Protein AF-A0AAV1URC3-F1 (afdb_monomer)

InterPro domains:
  IPR061502 C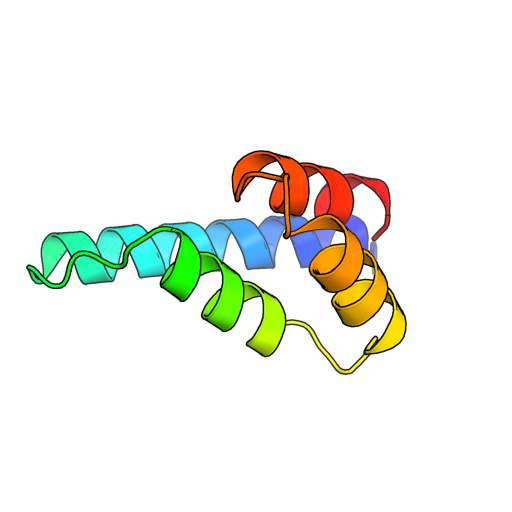opia/RE1/RE2-like, N-terminal domain [PF14223] (1-70)

Nearest PDB structures (foldseek):
  7nlg-assembly2_C-2  TM=8.111E-01  e=7.301E-01  Saccharomyces cerevisiae
  7nli-assembly1_B  TM=8.045E-01  e=6.199E+00  Saccharomyces cerevisiae

Structure (mmCIF, N/CA/C/O backbone):
data_AF-A0AAV1URC3-F1
#
_entry.id   AF-A0AAV1URC3-F1
#
loop_
_atom_site.group_PDB
_atom_site.id
_atom_site.type_symbol
_atom_site.label_atom_id
_atom_site.label_alt_id
_atom_site.label_comp_id
_atom_site.label_asym_id
_atom_site.label_entity_id
_atom_site.label_seq_id
_atom_site.pdbx_PDB_ins_code
_atom_site.Cartn_x
_atom_site.Cartn_y
_atom_site.Cartn_z
_atom_site.occupancy
_atom_site.B_iso_or_equiv
_atom_site.auth_seq_id
_atom_site.auth_comp_id
_atom_site.auth_asym_id
_atom_site.auth_atom_id
_atom_site.pdbx_PDB_model_num
ATOM 1 N N . MET A 1 1 ? 15.910 3.413 -14.766 1.00 43.94 1 MET A N 1
ATOM 2 C CA . MET A 1 1 ? 15.300 3.944 -13.531 1.00 43.94 1 MET A CA 1
ATOM 3 C C . MET A 1 1 ? 15.117 2.762 -12.612 1.00 43.94 1 MET A C 1
ATOM 5 O O . MET A 1 1 ? 14.679 1.728 -13.091 1.00 43.94 1 MET A O 1
ATOM 9 N N . ASP A 1 2 ? 15.574 2.895 -11.374 1.00 49.50 2 ASP A N 1
ATOM 10 C CA . ASP A 1 2 ? 15.521 1.856 -10.349 1.00 49.50 2 ASP A CA 1
ATOM 11 C C . ASP A 1 2 ? 14.052 1.526 -10.041 1.00 49.50 2 ASP A C 1
ATOM 13 O O . ASP A 1 2 ? 13.311 2.396 -9.582 1.00 49.50 2 ASP A O 1
ATOM 17 N N . ALA A 1 3 ? 13.606 0.325 -10.409 1.00 52.25 3 ALA A N 1
ATOM 18 C CA . ALA A 1 3 ? 12.211 -0.088 -10.262 1.00 52.25 3 ALA A CA 1
ATOM 19 C C . ALA A 1 3 ? 11.765 -0.067 -8.782 1.00 52.25 3 ALA A C 1
ATOM 21 O O . ALA A 1 3 ? 10.669 0.424 -8.492 1.00 52.25 3 ALA A O 1
ATOM 22 N N . GLY A 1 4 ? 12.679 -0.386 -7.856 1.00 54.91 4 GLY A N 1
ATOM 23 C CA . GLY A 1 4 ? 12.481 -0.286 -6.407 1.00 54.91 4 GLY A CA 1
ATOM 24 C C . GLY A 1 4 ? 12.160 1.130 -5.910 1.00 54.91 4 GLY A C 1
ATOM 25 O O . GLY A 1 4 ? 11.244 1.318 -5.106 1.00 54.91 4 GLY A O 1
ATOM 26 N N . THR A 1 5 ? 12.808 2.176 -6.446 1.00 61.81 5 THR A N 1
ATOM 27 C CA . THR A 1 5 ? 12.428 3.573 -6.132 1.00 61.81 5 THR A CA 1
ATOM 28 C C . THR A 1 5 ? 11.049 3.978 -6.659 1.00 61.81 5 THR A C 1
ATOM 30 O O . THR A 1 5 ? 10.471 4.946 -6.162 1.00 61.81 5 THR A O 1
ATOM 33 N N . GLY A 1 6 ? 10.517 3.276 -7.664 1.00 75.12 6 GLY A N 1
ATOM 34 C CA . GLY A 1 6 ? 9.170 3.501 -8.190 1.00 75.12 6 GLY A CA 1
ATOM 35 C C . GLY A 1 6 ? 8.092 2.934 -7.271 1.00 75.12 6 GLY A C 1
ATOM 36 O O . GLY A 1 6 ? 7.119 3.623 -6.969 1.00 75.12 6 GLY A O 1
ATOM 37 N N . VAL A 1 7 ? 8.297 1.710 -6.778 1.00 75.69 7 VAL A N 1
ATOM 38 C CA . VAL A 1 7 ? 7.338 1.027 -5.898 1.00 75.69 7 VAL A CA 1
ATOM 39 C C . VAL A 1 7 ? 7.272 1.670 -4.519 1.00 75.69 7 VAL A C 1
ATOM 41 O O . VAL A 1 7 ? 6.170 1.921 -4.038 1.00 75.69 7 VAL A O 1
ATOM 44 N N . ALA A 1 8 ? 8.408 2.033 -3.916 1.00 81.44 8 ALA A N 1
ATOM 4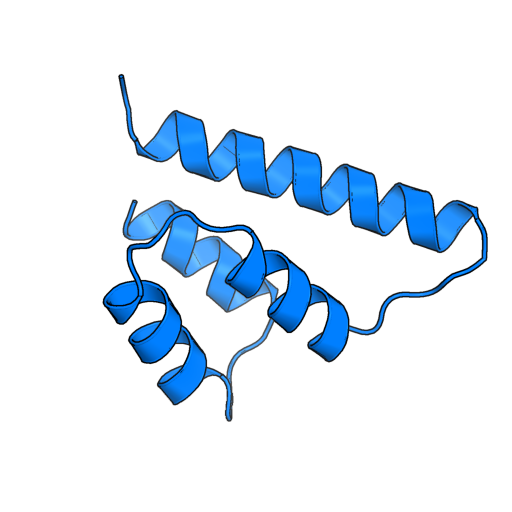5 C CA . ALA A 1 8 ? 8.416 2.729 -2.626 1.00 81.44 8 ALA A CA 1
ATOM 46 C C . ALA A 1 8 ? 7.605 4.038 -2.667 1.00 81.44 8 ALA A C 1
ATOM 48 O O . ALA A 1 8 ? 6.720 4.245 -1.843 1.00 81.44 8 ALA A O 1
ATOM 49 N N . LYS A 1 9 ? 7.809 4.865 -3.701 1.00 84.00 9 LYS A N 1
ATOM 50 C CA . LYS A 1 9 ? 7.044 6.110 -3.890 1.00 84.00 9 LYS A CA 1
ATOM 51 C C .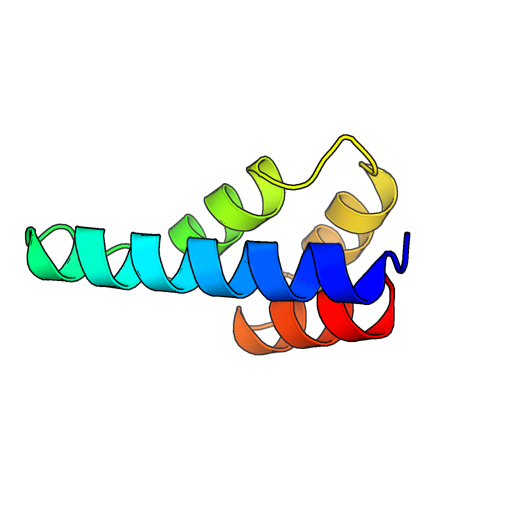 LYS A 1 9 ? 5.552 5.873 -4.116 1.00 84.00 9 LYS A C 1
ATOM 53 O O . LYS A 1 9 ? 4.735 6.700 -3.721 1.00 84.00 9 LYS A O 1
ATOM 58 N N . HIS A 1 10 ? 5.193 4.774 -4.778 1.00 83.69 10 HIS A N 1
ATOM 59 C CA . HIS A 1 10 ? 3.794 4.396 -4.977 1.00 83.69 10 HIS A CA 1
ATOM 60 C C . HIS A 1 10 ? 3.130 3.978 -3.662 1.00 83.69 10 HIS A C 1
ATOM 62 O O . HIS A 1 10 ? 1.989 4.357 -3.410 1.00 83.69 10 HIS A O 1
ATOM 68 N N . LEU A 1 11 ? 3.848 3.242 -2.806 1.00 85.50 11 LEU A N 1
ATOM 69 C CA . LEU A 1 11 ? 3.372 2.873 -1.472 1.00 85.50 11 LEU A CA 1
ATOM 70 C C . LEU A 1 11 ? 3.217 4.094 -0.558 1.00 85.50 11 LEU A C 1
ATOM 72 O O . LEU A 1 11 ? 2.197 4.197 0.118 1.00 85.50 11 LEU A O 1
ATOM 76 N N . ASP A 1 12 ? 4.156 5.042 -0.600 1.00 89.25 12 ASP A N 1
ATOM 77 C CA . ASP A 1 12 ? 4.054 6.300 0.152 1.00 89.25 12 ASP A CA 1
ATOM 78 C C . ASP A 1 12 ? 2.807 7.101 -0.269 1.00 89.25 12 ASP A C 1
ATOM 80 O O . ASP A 1 12 ? 2.012 7.522 0.570 1.00 89.25 12 ASP A O 1
ATOM 84 N N . ALA A 1 13 ? 2.574 7.244 -1.580 1.00 89.06 13 ALA A N 1
ATOM 85 C CA . ALA A 1 13 ? 1.389 7.925 -2.109 1.00 89.06 13 ALA A CA 1
ATOM 86 C C . ALA A 1 13 ? 0.076 7.199 -1.755 1.00 89.06 13 ALA A C 1
ATOM 88 O O . ALA A 1 13 ? -0.957 7.834 -1.532 1.00 89.06 13 ALA A O 1
ATOM 89 N N . PHE A 1 14 ? 0.103 5.865 -1.697 1.00 88.00 14 PHE A N 1
ATOM 90 C CA . PHE A 1 14 ? -1.029 5.066 -1.236 1.00 88.00 14 PHE A CA 1
ATOM 91 C C . PHE A 1 14 ? -1.322 5.307 0.253 1.00 88.00 14 PHE A C 1
ATOM 93 O O . PHE A 1 14 ? -2.485 5.468 0.625 1.00 88.00 14 PHE A O 1
ATOM 100 N N . ASP A 1 15 ? -0.293 5.391 1.095 1.00 89.81 15 ASP A N 1
ATOM 101 C CA . ASP A 1 15 ? -0.456 5.670 2.524 1.00 89.81 15 ASP A CA 1
ATOM 102 C C . ASP A 1 15 ? -0.996 7.078 2.786 1.00 89.81 15 ASP A C 1
ATOM 104 O O . ASP A 1 15 ? -1.907 7.246 3.601 1.00 89.81 15 ASP A O 1
ATOM 108 N N . GLU A 1 16 ? -0.539 8.075 2.029 1.00 92.38 16 GLU A N 1
ATOM 109 C CA . GLU A 1 16 ? -1.115 9.423 2.063 1.00 92.38 16 GLU A CA 1
ATOM 110 C C . GLU A 1 16 ? -2.603 9.431 1.676 1.00 92.38 16 GLU A C 1
ATOM 112 O O . GLU A 1 16 ? -3.407 10.113 2.319 1.00 92.38 16 GLU A O 1
ATOM 117 N N . LEU A 1 17 ? -3.003 8.640 0.672 1.00 90.50 17 LEU A N 1
ATOM 118 C CA . LEU A 1 17 ? -4.407 8.504 0.274 1.00 90.50 17 LEU A CA 1
ATOM 119 C C . LEU A 1 17 ? -5.259 7.894 1.396 1.00 90.50 17 LEU A C 1
ATOM 121 O O . LEU A 1 17 ? -6.338 8.411 1.692 1.00 90.50 17 LEU A O 1
ATOM 125 N N . VAL A 1 18 ? -4.790 6.815 2.028 1.00 89.00 18 VAL A N 1
ATOM 126 C CA . VAL A 1 18 ? -5.510 6.152 3.129 1.00 89.00 18 VAL A CA 1
ATOM 127 C C . VAL A 1 18 ? -5.691 7.107 4.309 1.00 89.00 18 VAL A C 1
ATOM 129 O O . VAL A 1 18 ? -6.804 7.235 4.824 1.00 89.00 18 VAL A O 1
ATOM 132 N N . VAL A 1 19 ? -4.635 7.826 4.699 1.00 91.00 19 VAL A N 1
ATOM 133 C CA . VAL A 1 19 ? -4.695 8.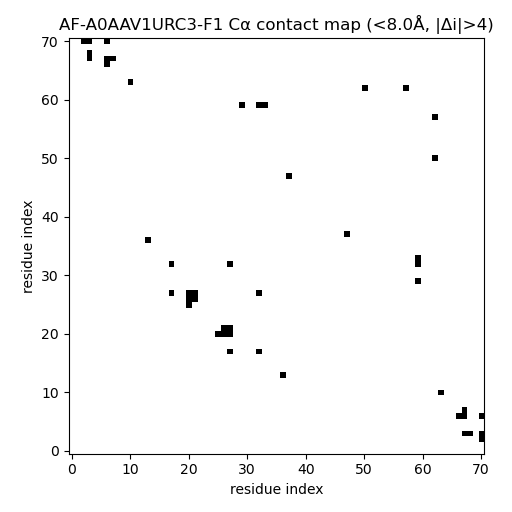842 5.763 1.00 91.00 19 VAL A CA 1
ATOM 134 C C . VAL A 1 19 ? -5.656 9.976 5.389 1.00 91.00 19 VAL A C 1
ATOM 136 O O . VAL A 1 19 ? -6.446 10.423 6.227 1.00 91.00 19 VAL A O 1
ATOM 139 N N . GLY A 1 20 ? -5.642 10.418 4.128 1.00 92.44 20 GLY A N 1
ATOM 140 C CA . GLY A 1 20 ? -6.562 11.430 3.611 1.00 92.44 20 GLY A CA 1
ATOM 141 C C . GLY A 1 20 ? -8.028 11.005 3.724 1.00 92.44 20 GLY A C 1
ATOM 142 O O . GLY A 1 20 ? -8.840 11.749 4.269 1.00 92.44 20 GLY A O 1
ATOM 143 N N . LEU A 1 21 ? -8.364 9.788 3.291 1.00 89.31 21 LEU A N 1
ATOM 144 C CA . LEU A 1 21 ? -9.726 9.244 3.374 1.00 89.31 21 LEU A CA 1
ATOM 145 C C . LEU A 1 21 ? -10.193 9.068 4.826 1.00 89.31 21 LEU A C 1
ATOM 147 O O . LEU A 1 21 ? -11.305 9.471 5.173 1.00 89.31 21 LEU A O 1
ATOM 151 N N . GLN A 1 22 ? -9.320 8.570 5.705 1.00 86.69 22 GLN A N 1
ATOM 152 C CA . GLN A 1 22 ? -9.608 8.475 7.140 1.00 86.69 22 GLN A CA 1
ATOM 153 C C . GLN A 1 22 ? -9.892 9.848 7.762 1.00 86.69 22 GLN A C 1
ATOM 155 O O . GLN A 1 22 ? -10.821 9.984 8.558 1.00 86.69 22 GLN A O 1
ATOM 160 N N . THR A 1 23 ? -9.134 10.874 7.369 1.00 90.06 23 THR A N 1
ATOM 161 C CA . THR A 1 23 ? -9.330 12.257 7.835 1.00 90.06 23 THR A CA 1
ATOM 162 C C . THR A 1 23 ? -10.667 12.836 7.368 1.00 90.06 23 THR A C 1
ATOM 164 O O . THR A 1 23 ? -11.288 13.615 8.089 1.00 90.06 23 THR A O 1
ATOM 167 N N . LEU A 1 24 ? -11.146 12.427 6.190 1.00 91.44 24 LEU A N 1
ATOM 168 C CA . LEU A 1 24 ? -12.462 12.803 5.662 1.00 91.44 24 LEU A CA 1
ATOM 169 C C . LEU A 1 24 ? -13.625 12.027 6.309 1.00 91.44 24 LEU A C 1
ATOM 171 O O . LEU A 1 24 ? -14.782 12.279 5.981 1.00 91.44 24 LEU A O 1
ATOM 175 N N . GLY A 1 25 ? -13.342 11.121 7.250 1.00 88.81 25 GLY A N 1
ATOM 176 C CA . GLY A 1 25 ? -14.353 10.303 7.919 1.00 88.81 25 GLY A CA 1
ATOM 177 C C . GLY A 1 25 ? -14.780 9.074 7.117 1.00 88.81 25 GLY A C 1
ATOM 178 O O . GLY A 1 25 ? -15.776 8.441 7.466 1.00 88.81 25 GLY A O 1
ATOM 179 N N . GLU A 1 26 ? -14.028 8.712 6.077 1.00 85.94 26 GLU A N 1
ATOM 180 C CA . GLU A 1 26 ? -14.219 7.494 5.291 1.00 85.94 26 GLU A CA 1
ATOM 181 C C . GLU A 1 26 ? -13.140 6.464 5.666 1.00 85.94 26 GLU A C 1
ATOM 183 O O . GLU A 1 26 ? -12.100 6.369 5.008 1.00 85.94 26 GLU A O 1
ATOM 188 N N . PRO A 1 27 ? -13.332 5.678 6.745 1.00 80.75 27 PRO A N 1
ATOM 189 C CA . PRO A 1 27 ? -12.389 4.629 7.095 1.00 80.75 27 PRO A CA 1
ATOM 190 C C . PRO A 1 27 ? -12.397 3.549 6.012 1.00 80.75 27 PRO A C 1
ATOM 192 O O . PRO A 1 27 ? -13.400 2.872 5.777 1.00 80.75 27 PRO A O 1
ATOM 195 N N . VAL A 1 28 ? -11.252 3.374 5.360 1.00 84.94 28 VAL A N 1
ATOM 196 C CA . VAL A 1 28 ? -11.032 2.289 4.406 1.00 84.94 28 VAL A CA 1
ATOM 197 C C . VAL A 1 28 ? -10.518 1.084 5.185 1.00 84.94 28 VAL A C 1
ATOM 199 O O . VAL A 1 28 ? -9.420 1.131 5.741 1.00 84.94 28 VAL A O 1
ATOM 202 N N . ASP A 1 29 ? -11.313 0.018 5.262 1.00 87.31 29 ASP A N 1
ATOM 203 C CA . ASP A 1 29 ? -10.873 -1.232 5.883 1.00 87.31 29 ASP A CA 1
ATOM 204 C C . ASP A 1 29 ? -9.728 -1.888 5.093 1.00 87.31 29 ASP A C 1
ATOM 206 O O . ASP A 1 29 ? -9.510 -1.598 3.915 1.00 87.31 29 ASP A O 1
ATOM 210 N N . GLU A 1 30 ? -8.978 -2.767 5.755 1.00 82.00 30 GLU A N 1
ATOM 211 C CA . GLU A 1 30 ? -7.772 -3.389 5.199 1.00 82.00 30 GLU A CA 1
ATOM 212 C C . GLU A 1 30 ? -8.039 -4.143 3.885 1.00 82.00 30 GLU A C 1
ATOM 214 O O . GLU A 1 30 ? -7.240 -4.071 2.951 1.00 82.00 30 GLU 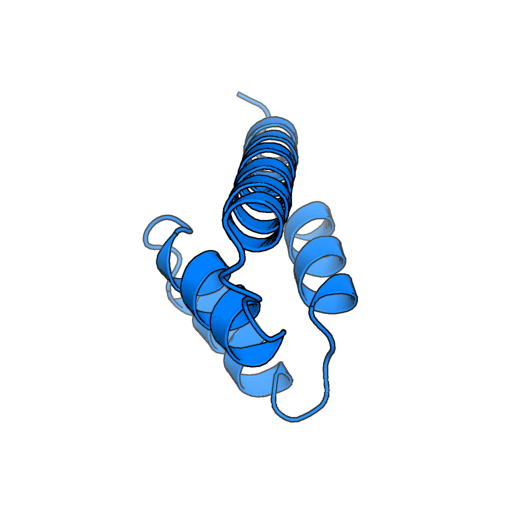A O 1
ATOM 219 N N . VAL A 1 31 ? -9.196 -4.800 3.760 1.00 79.75 31 VAL A N 1
ATOM 220 C CA . VAL A 1 31 ? -9.568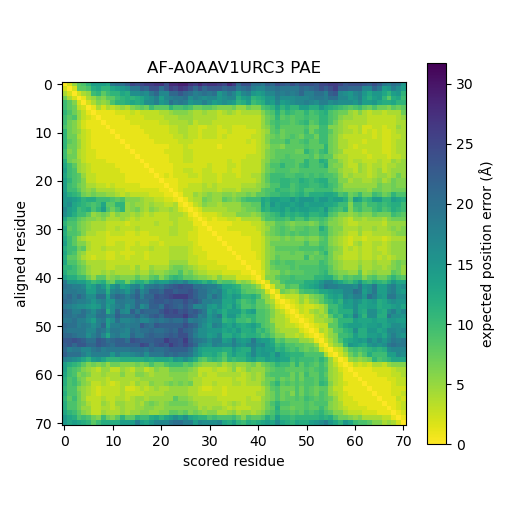 -5.549 2.551 1.00 79.75 31 VAL A CA 1
ATOM 221 C C . VAL A 1 31 ? -9.767 -4.594 1.378 1.00 79.75 31 VAL A C 1
ATOM 223 O O . VAL A 1 31 ? -9.285 -4.844 0.272 1.00 79.75 31 VAL A O 1
ATOM 226 N N . ARG A 1 32 ? -10.431 -3.457 1.607 1.00 83.19 32 ARG A N 1
ATOM 227 C CA . ARG A 1 32 ? -10.584 -2.416 0.580 1.00 83.19 32 ARG A CA 1
ATOM 228 C C . ARG A 1 32 ? -9.251 -1.773 0.216 1.00 83.19 32 ARG A C 1
ATOM 230 O O . ARG A 1 32 ? -9.010 -1.539 -0.966 1.00 83.19 32 ARG A O 1
ATOM 237 N N . GLN A 1 33 ? -8.382 -1.530 1.197 1.00 86.12 33 GLN A N 1
ATOM 238 C CA . GLN A 1 33 ? -7.030 -1.019 0.957 1.00 86.12 33 GLN A CA 1
ATOM 239 C C . GLN A 1 33 ? -6.236 -1.964 0.046 1.00 86.12 33 GLN A C 1
ATOM 241 O O . GLN A 1 33 ? -5.667 -1.520 -0.951 1.00 86.12 33 GLN A O 1
ATOM 246 N N . LEU A 1 34 ? -6.280 -3.270 0.320 1.00 79.56 34 LEU A N 1
ATOM 247 C CA . LEU A 1 34 ? -5.653 -4.301 -0.507 1.00 79.56 34 LEU A CA 1
ATOM 248 C C . LEU A 1 34 ? -6.178 -4.287 -1.946 1.00 79.56 34 LEU A C 1
ATOM 250 O O . LEU A 1 34 ? -5.388 -4.262 -2.887 1.00 79.56 34 LEU A O 1
ATOM 254 N N . VAL A 1 35 ? -7.499 -4.252 -2.137 1.00 77.94 35 VAL A N 1
ATOM 255 C CA . VAL A 1 35 ? -8.108 -4.226 -3.478 1.00 77.94 35 VAL A CA 1
ATOM 256 C C . VAL A 1 35 ? -7.676 -2.987 -4.266 1.00 77.94 35 VAL A C 1
ATOM 258 O O . VAL A 1 35 ? -7.349 -3.101 -5.449 1.00 77.94 35 VAL A O 1
ATOM 261 N N . VAL A 1 36 ? -7.638 -1.812 -3.631 1.00 82.56 36 VAL A N 1
ATOM 262 C CA . VAL A 1 36 ? -7.208 -0.560 -4.276 1.00 82.56 36 VAL A CA 1
ATOM 263 C C . VAL A 1 36 ? -5.724 -0.612 -4.635 1.00 82.56 36 VAL A C 1
ATOM 265 O O . VAL A 1 36 ? -5.369 -0.337 -5.784 1.00 82.56 36 VAL A O 1
ATOM 268 N N . LEU A 1 37 ? -4.868 -1.028 -3.697 1.00 80.56 37 LEU A N 1
ATOM 269 C CA . LEU A 1 37 ? -3.429 -1.162 -3.921 1.00 80.56 37 LEU A CA 1
ATOM 270 C C . LEU A 1 37 ? -3.150 -2.124 -5.083 1.00 80.56 37 LEU A C 1
ATOM 272 O O . LEU A 1 37 ? -2.481 -1.755 -6.047 1.00 80.56 37 LEU A O 1
ATOM 276 N N . LEU A 1 38 ? -3.753 -3.313 -5.057 1.00 75.56 38 LEU A N 1
ATOM 277 C CA . LEU A 1 38 ? -3.620 -4.313 -6.115 1.00 75.56 38 LEU A CA 1
ATOM 278 C C . LEU A 1 38 ? -4.182 -3.823 -7.448 1.00 75.56 38 LEU A C 1
ATOM 280 O O . LEU A 1 38 ? -3.623 -4.138 -8.490 1.00 75.56 38 LEU A O 1
ATOM 284 N N . SER A 1 39 ? -5.249 -3.028 -7.462 1.00 75.44 39 SER A N 1
ATOM 285 C CA . SER A 1 39 ? -5.787 -2.463 -8.707 1.00 75.44 39 SER A CA 1
ATOM 286 C C . SER A 1 39 ? -4.864 -1.397 -9.305 1.00 75.44 39 SER A C 1
ATOM 288 O O . SER A 1 39 ? -4.775 -1.295 -10.526 1.00 75.44 39 SER A O 1
ATOM 290 N N . SER A 1 40 ? -4.139 -0.659 -8.459 1.00 76.56 40 SER A N 1
ATOM 291 C CA . SER A 1 40 ? -3.281 0.467 -8.849 1.00 76.56 40 SER A CA 1
ATOM 292 C C . SER A 1 40 ? -1.920 0.089 -9.448 1.00 76.56 40 SER A C 1
ATOM 294 O O . SER A 1 40 ? -1.330 0.915 -10.142 1.00 76.56 40 SER A O 1
ATOM 296 N N . LEU A 1 41 ? -1.413 -1.133 -9.228 1.00 73.75 41 LEU A N 1
ATOM 297 C CA . LEU A 1 41 ? -0.145 -1.548 -9.851 1.00 73.75 41 LEU A CA 1
ATOM 298 C C . LEU A 1 41 ? -0.341 -1.692 -11.376 1.00 73.75 41 LEU A C 1
ATOM 300 O O . LEU A 1 41 ? -1.412 -2.094 -11.837 1.00 73.75 41 LEU A O 1
ATOM 304 N N . SER A 1 42 ? 0.670 -1.367 -12.183 1.00 66.06 42 SER A N 1
ATOM 305 C CA . SER A 1 42 ? 0.601 -1.571 -13.640 1.00 66.06 42 SER A CA 1
ATOM 306 C C . SER A 1 42 ? 0.519 -3.074 -13.976 1.00 66.06 42 SER A C 1
ATOM 308 O O . SER A 1 42 ? 0.695 -3.910 -13.098 1.00 66.06 42 SER A O 1
ATOM 310 N N . ALA A 1 43 ? 0.180 -3.431 -15.216 1.00 56.19 43 ALA A N 1
ATOM 311 C CA . ALA A 1 43 ? -0.314 -4.742 -15.669 1.00 56.19 43 ALA A CA 1
ATOM 312 C C . ALA A 1 43 ? 0.628 -5.974 -15.543 1.00 56.19 43 ALA A C 1
ATOM 314 O O . ALA A 1 43 ? 0.527 -6.903 -16.342 1.00 56.19 43 ALA A O 1
ATOM 315 N N . GLU A 1 44 ? 1.485 -6.059 -14.528 1.00 57.47 44 GLU A N 1
ATOM 316 C CA . GLU A 1 44 ? 2.133 -7.303 -14.090 1.00 57.47 44 GLU A CA 1
ATOM 317 C C . GLU A 1 44 ? 1.119 -8.144 -13.296 1.00 57.47 44 GLU A C 1
ATOM 319 O O . GLU A 1 44 ? 1.157 -8.304 -12.076 1.00 57.47 44 GLU A O 1
ATOM 324 N N . TYR A 1 45 ? 0.121 -8.631 -14.032 1.00 51.66 45 TYR A N 1
ATOM 325 C CA . TYR A 1 45 ? -1.035 -9.367 -13.527 1.00 51.66 45 TYR A CA 1
ATOM 326 C C . TYR A 1 45 ? -0.630 -10.674 -12.813 1.00 51.66 45 TYR A C 1
ATOM 328 O O . TYR A 1 45 ? -1.321 -11.103 -11.895 1.00 51.66 45 TYR A O 1
ATOM 336 N N . GLU A 1 46 ? 0.515 -11.271 -13.173 1.00 51.72 46 GLU A N 1
ATOM 337 C CA . GLU A 1 46 ? 1.046 -12.490 -12.539 1.00 51.72 46 GLU A CA 1
ATOM 338 C C . GLU A 1 46 ? 1.622 -12.257 -11.132 1.00 51.72 46 GLU A C 1
ATOM 340 O O . GLU A 1 46 ? 1.442 -13.105 -10.254 1.00 51.72 46 GLU A O 1
ATOM 345 N N . LEU A 1 47 ? 2.227 -11.089 -10.866 1.00 57.66 47 LEU A N 1
ATOM 346 C CA . LEU A 1 47 ? 2.638 -10.701 -9.509 1.00 57.66 47 LEU A CA 1
ATOM 347 C C . LEU A 1 47 ? 1.414 -10.377 -8.646 1.00 57.66 47 LEU A C 1
ATOM 349 O O . LEU A 1 47 ? 1.324 -10.835 -7.506 1.00 57.66 47 LEU A O 1
ATOM 353 N N . LYS A 1 48 ? 0.422 -9.670 -9.210 1.00 56.47 48 LYS A N 1
ATOM 354 C CA . LYS A 1 48 ? -0.864 -9.413 -8.538 1.00 56.47 48 LYS A CA 1
ATOM 355 C C . LYS A 1 48 ? -1.588 -10.709 -8.165 1.00 56.47 48 LYS A C 1
ATOM 357 O O . LYS A 1 48 ? -2.081 -10.809 -7.048 1.00 56.47 48 LYS A O 1
ATOM 362 N N . LEU A 1 49 ? -1.638 -11.696 -9.063 1.00 52.22 49 LEU A N 1
ATOM 363 C CA . LEU A 1 49 ? -2.290 -12.989 -8.822 1.00 52.22 49 LEU A CA 1
ATOM 364 C C . LEU A 1 49 ? -1.523 -13.859 -7.823 1.00 52.22 49 LEU A C 1
ATOM 366 O O . LEU A 1 49 ? -2.154 -14.416 -6.933 1.00 52.22 49 LEU A O 1
ATOM 370 N N . SER A 1 50 ? -0.188 -13.901 -7.898 1.00 58.88 50 SER A N 1
ATOM 371 C CA . SER A 1 50 ? 0.633 -14.618 -6.910 1.00 58.88 50 SER A CA 1
ATOM 372 C C . SER A 1 50 ? 0.491 -14.022 -5.509 1.00 58.88 50 SER A C 1
ATOM 374 O O . SER A 1 50 ? 0.504 -14.755 -4.529 1.00 58.88 50 SER A O 1
ATOM 376 N N . ILE A 1 51 ? 0.325 -12.700 -5.387 1.00 59.91 51 ILE A N 1
ATOM 377 C CA . ILE A 1 51 ? 0.016 -12.051 -4.107 1.00 59.91 51 ILE A CA 1
ATOM 378 C C . ILE A 1 51 ? -1.413 -12.411 -3.672 1.00 59.91 51 ILE A C 1
ATOM 380 O O . ILE A 1 51 ? -1.590 -12.889 -2.561 1.00 59.91 51 ILE A O 1
ATOM 384 N N . ILE A 1 52 ? -2.422 -12.275 -4.541 1.00 57.47 52 ILE A N 1
ATOM 385 C CA . ILE A 1 52 ? -3.833 -12.595 -4.235 1.00 57.47 52 ILE A CA 1
ATOM 386 C C . ILE A 1 52 ? -4.044 -14.068 -3.833 1.00 57.47 52 ILE A C 1
ATOM 388 O O . ILE A 1 52 ? -4.828 -14.335 -2.922 1.00 57.47 52 ILE A O 1
ATOM 392 N N . GLU A 1 53 ? -3.358 -15.027 -4.464 1.00 55.44 53 GLU A N 1
ATOM 393 C CA . GLU A 1 53 ? -3.405 -16.447 -4.074 1.00 55.44 53 GLU A CA 1
ATOM 394 C C . GLU A 1 53 ? -2.833 -16.689 -2.668 1.00 55.44 53 GLU A C 1
ATOM 396 O O . GLU A 1 53 ? -3.288 -17.608 -1.987 1.00 55.44 53 GLU A O 1
ATOM 401 N N . ILE A 1 54 ? -1.915 -15.836 -2.198 1.00 50.50 54 ILE A N 1
ATOM 402 C CA . ILE A 1 54 ? -1.386 -15.865 -0.826 1.00 50.50 54 ILE A CA 1
ATOM 403 C C . ILE A 1 54 ? -2.307 -15.079 0.144 1.00 50.50 54 ILE A C 1
ATOM 405 O O . ILE A 1 54 ? -2.439 -15.470 1.301 1.00 50.50 54 ILE A O 1
ATOM 409 N N . VAL A 1 55 ? -3.025 -14.036 -0.315 1.00 52.72 55 VAL A N 1
ATOM 410 C CA . VAL A 1 55 ? -3.918 -13.125 0.466 1.00 52.72 55 VAL A CA 1
ATOM 411 C C . VAL A 1 55 ? -5.107 -13.809 1.165 1.00 52.72 55 VAL A C 1
ATOM 413 O O . VAL A 1 55 ? -5.841 -13.157 1.901 1.00 52.72 55 VAL A O 1
ATOM 416 N N . ARG A 1 56 ? -5.278 -15.133 1.064 1.00 58.28 56 ARG A N 1
ATOM 417 C CA . ARG A 1 56 ? -6.159 -15.836 2.018 1.00 58.28 56 ARG A CA 1
ATOM 418 C C . ARG A 1 56 ? -5.650 -15.775 3.464 1.0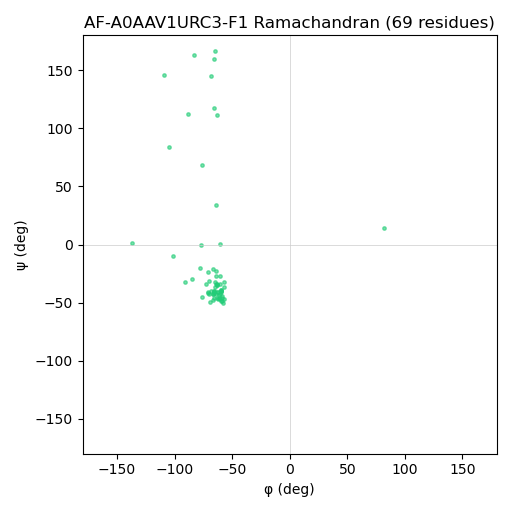0 58.28 56 ARG A C 1
ATOM 420 O O . ARG A 1 56 ? -6.489 -15.879 4.353 1.00 58.28 56 ARG A O 1
ATOM 427 N N . ASP A 1 57 ? -4.348 -15.555 3.684 1.00 61.28 57 ASP A N 1
ATOM 428 C CA . ASP A 1 57 ? -3.726 -15.571 5.020 1.00 61.28 57 ASP A CA 1
ATOM 429 C C . ASP A 1 57 ? -2.714 -14.432 5.304 1.00 61.28 57 ASP A C 1
ATOM 431 O O . ASP A 1 57 ? -2.157 -14.399 6.399 1.00 61.28 57 ASP A O 1
ATOM 435 N N . ILE A 1 58 ? -2.463 -13.491 4.378 1.00 67.19 58 ILE A N 1
ATOM 436 C CA . ILE A 1 58 ? -1.479 -12.397 4.580 1.00 67.19 58 ILE A CA 1
ATOM 437 C C . ILE A 1 58 ? -2.105 -11.012 4.751 1.00 67.19 58 ILE A C 1
ATOM 439 O O . ILE A 1 58 ? -3.113 -10.662 4.136 1.00 67.19 58 ILE A O 1
ATOM 443 N N . THR A 1 59 ? -1.438 -10.214 5.579 1.00 76.69 59 THR A N 1
ATOM 444 C CA . THR A 1 59 ? -1.798 -8.842 5.958 1.00 76.69 59 THR A CA 1
ATOM 445 C C . THR A 1 59 ? -1.329 -7.806 4.928 1.00 76.69 59 THR A C 1
ATOM 447 O O . THR A 1 59 ? -0.432 -8.060 4.119 1.00 76.69 59 THR A O 1
ATOM 450 N N . LEU A 1 60 ? -1.883 -6.587 4.974 1.00 76.75 60 LEU A N 1
ATOM 451 C CA . LEU A 1 60 ? -1.472 -5.488 4.083 1.00 76.75 60 LEU A CA 1
ATOM 452 C C . LEU A 1 60 ? 0.027 -5.160 4.194 1.00 76.75 60 LEU A C 1
ATOM 454 O O . LEU A 1 60 ? 0.660 -4.784 3.208 1.00 76.75 60 LEU A O 1
ATOM 458 N N . ILE A 1 61 ? 0.602 -5.325 5.385 1.00 80.50 61 ILE A N 1
ATOM 459 C CA . ILE A 1 61 ? 2.022 -5.075 5.657 1.00 80.50 61 ILE A CA 1
ATOM 460 C C . ILE A 1 61 ? 2.902 -6.063 4.885 1.00 80.50 61 ILE A C 1
ATOM 462 O O . ILE A 1 61 ? 3.849 -5.650 4.218 1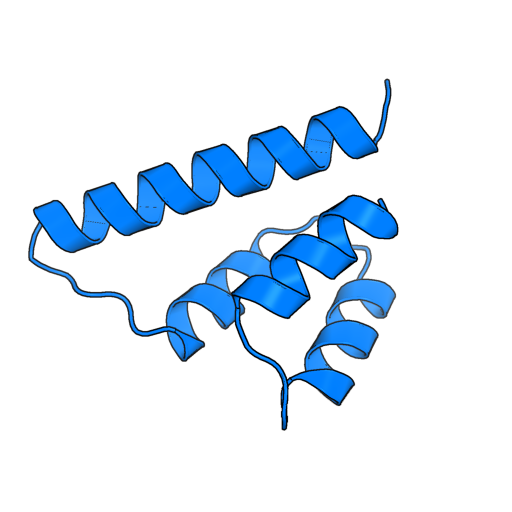.00 80.50 61 ILE A O 1
ATOM 466 N N . GLU A 1 62 ? 2.555 -7.348 4.903 1.00 77.00 62 GLU A N 1
ATOM 467 C CA . GLU A 1 62 ? 3.308 -8.385 4.191 1.00 77.00 62 GLU A CA 1
ATOM 468 C C . GLU A 1 62 ? 3.260 -8.183 2.673 1.00 77.00 62 GLU A C 1
ATOM 470 O O . GLU A 1 62 ? 4.264 -8.372 1.985 1.00 77.00 62 GLU A O 1
ATOM 475 N N . VAL A 1 63 ? 2.118 -7.725 2.148 1.00 75.88 63 VAL A N 1
ATOM 476 C CA . VAL A 1 63 ? 1.979 -7.362 0.731 1.00 75.88 63 VAL A CA 1
ATOM 477 C C . VAL A 1 63 ? 2.915 -6.209 0.364 1.00 75.88 63 VAL A C 1
ATOM 479 O O . VAL A 1 63 ? 3.636 -6.303 -0.629 1.00 75.88 63 VAL A O 1
ATOM 482 N N . LYS A 1 64 ? 2.960 -5.145 1.175 1.00 78.75 64 LYS A N 1
ATOM 483 C CA . LYS A 1 64 ? 3.874 -4.010 0.965 1.00 78.75 64 LYS A CA 1
ATOM 484 C C . LYS A 1 64 ? 5.342 -4.432 1.021 1.00 78.75 64 LYS A C 1
ATOM 486 O O . LYS A 1 64 ? 6.126 -4.033 0.164 1.00 78.75 64 LYS A O 1
ATOM 491 N N . GLU A 1 65 ? 5.713 -5.268 1.988 1.00 80.06 65 GLU A N 1
ATOM 492 C CA . GLU A 1 65 ? 7.078 -5.788 2.101 1.00 80.06 65 GLU A CA 1
ATOM 493 C C . GLU A 1 65 ? 7.491 -6.642 0.901 1.00 80.06 65 GLU A C 1
ATOM 495 O O . GLU A 1 65 ? 8.631 -6.548 0.445 1.00 80.06 65 GLU A O 1
ATOM 500 N N . LYS A 1 66 ? 6.588 -7.485 0.389 1.00 76.50 66 LYS A N 1
ATOM 501 C CA . LYS A 1 66 ? 6.855 -8.327 -0.784 1.00 76.50 66 LYS A CA 1
ATOM 502 C C . LYS A 1 66 ? 7.031 -7.478 -2.041 1.00 76.50 66 LYS A C 1
ATOM 504 O O . LYS A 1 66 ? 7.987 -7.694 -2.776 1.00 76.50 66 LYS A O 1
ATOM 509 N N . LEU A 1 67 ? 6.185 -6.461 -2.225 1.00 76.00 67 LEU A N 1
ATOM 510 C CA . LEU A 1 67 ? 6.307 -5.493 -3.321 1.00 76.00 67 LEU A CA 1
ATOM 511 C C . LEU A 1 67 ? 7.647 -4.742 -3.286 1.00 76.00 67 LEU A C 1
ATOM 513 O O . LEU A 1 67 ? 8.252 -4.553 -4.330 1.00 76.00 67 LEU A O 1
ATOM 517 N N . LEU A 1 68 ? 8.143 -4.366 -2.104 1.00 75.75 68 LEU A N 1
ATOM 518 C CA . LEU A 1 68 ? 9.455 -3.717 -1.956 1.00 75.75 68 LEU A CA 1
ATOM 519 C C . LEU A 1 68 ? 10.650 -4.654 -2.197 1.00 75.75 68 LEU A C 1
ATOM 521 O O . LEU A 1 68 ? 11.750 -4.178 -2.459 1.00 75.75 68 LEU A O 1
ATOM 525 N N . LYS A 1 69 ? 10.468 -5.969 -2.027 1.00 73.81 69 LYS A N 1
ATOM 526 C CA . LYS A 1 69 ? 11.532 -6.974 -2.199 1.00 73.81 69 LYS A CA 1
ATOM 527 C C . LYS A 1 69 ? 11.603 -7.518 -3.625 1.00 73.81 69 LYS A C 1
ATOM 529 O O . LYS A 1 69 ? 12.689 -7.897 -4.055 1.00 73.81 69 LYS A O 1
ATOM 534 N N . GLU A 1 70 ? 10.469 -7.613 -4.318 1.00 65.75 70 GLU A N 1
ATOM 535 C CA . GLU A 1 70 ? 10.371 -8.256 -5.637 1.00 65.75 70 GLU A CA 1
ATOM 536 C C . GLU A 1 70 ? 10.332 -7.278 -6.829 1.00 65.75 70 GLU A C 1
ATOM 538 O O . GLU A 1 70 ? 10.486 -7.733 -7.963 1.00 65.75 70 GLU A O 1
ATOM 543 N N . CYS A 1 71 ? 10.184 -5.967 -6.598 1.00 58.50 71 CYS A N 1
ATOM 544 C CA . CYS A 1 71 ? 10.193 -4.915 -7.627 1.00 58.50 71 CYS A CA 1
ATOM 545 C C . CYS A 1 71 ? 11.308 -3.885 -7.400 1.00 58.50 71 CYS A C 1
ATOM 547 O O . CYS A 1 71 ? 11.848 -3.379 -8.413 1.00 58.50 71 CYS A O 1
#

Mean predicted aligned error: 8.24 Å

Foldseek 3Di:
DPVLVVLVVLVVVLVVVQVVCVVVVNHQDQVNSLVVSLVPDPPPVVLSVVVVVVVVDDGPVVVSVVSNVPD

Solvent-accessible surface area (backbone atoms only — n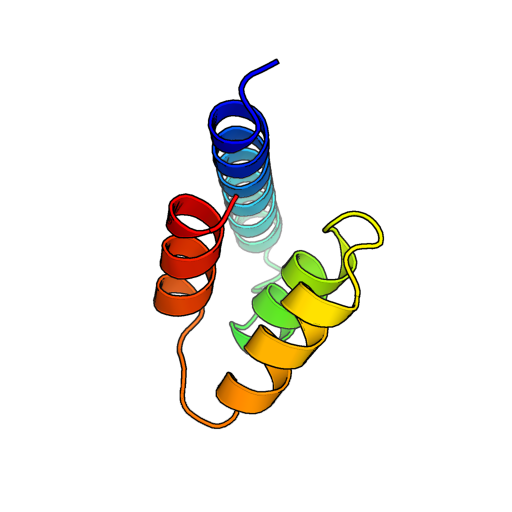ot comparable to full-atom values): 4213 Å² total; per-residue (Å²): 129,67,53,42,67,53,50,53,54,50,51,52,56,49,52,54,49,53,54,49,36,42,74,73,72,47,75,72,50,70,69,59,48,47,54,51,54,61,64,67,53,73,90,57,57,67,62,50,46,59,47,55,73,50,49,84,80,57,54,72,65,58,54,52,54,48,50,63,72,76,67

Secondary structure (DSSP, 8-state):
--HHHHHHHHHHHHHHHHHHHHHTT----HHHHHHHHHHHS-S-HHHHHHHHHHTTS--HHHHHHHHHHH-

Organism: NCBI:txid2874970

Sequence (71 aa):
MDAGTGVAKHLDAFDELVVGLQTLGEPVDEVRQLVVLLSSLSAEYELKLSIIEIVRDITLIEVKEKLLKEC

Radius of gyration: 12.34 Å; Cα contacts (8 Å, |Δi|>4): 24; chains: 1; bounding box: 30×29×24 Å

pLDDT: mean 73.81, std 13.56, range [43.94, 92.44]